Protein AF-A0A0E4FYC4-F1 (afdb_monomer_lite)

InterPro domains:
  IPR011766 Thiamine pyrophosphate enzyme, TPP-binding [PF02775] (1-83)
  IPR029061 Thiamin diphosphate-binding fold [SSF52518] (1-94)

Structure (mmCIF, N/CA/C/O backbone):
data_AF-A0A0E4FYC4-F1
#
_entry.id   AF-A0A0E4FYC4-F1
#
loop_
_atom_site.group_PDB
_atom_site.id
_atom_site.type_symbol
_atom_site.label_atom_id
_atom_site.label_alt_id
_atom_site.label_comp_id
_atom_site.label_asym_id
_atom_site.label_entity_id
_atom_site.label_seq_id
_atom_site.pdbx_PDB_ins_code
_atom_site.Cartn_x
_atom_site.Cartn_y
_atom_site.Cartn_z
_atom_site.occupancy
_atom_site.B_iso_or_equiv
_atom_site.auth_seq_id
_atom_site.auth_comp_id
_atom_site.auth_asym_id
_atom_site.auth_atom_id
_atom_site.pdbx_PDB_model_num
ATOM 1 N N . MET A 1 1 ? -2.243 -1.419 -0.419 1.00 93.75 1 MET A N 1
ATOM 2 C CA . MET A 1 1 ? -1.0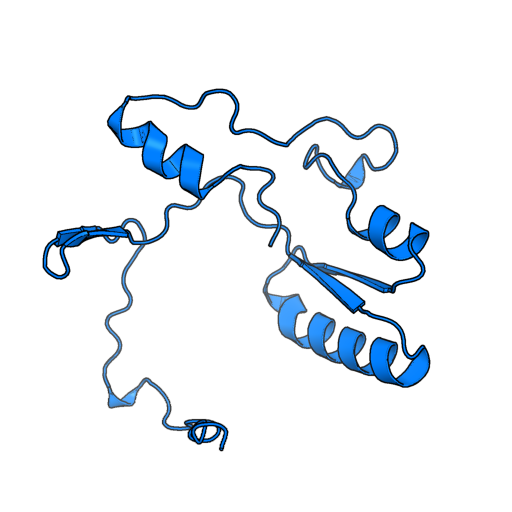43 -2.048 -1.001 1.00 93.75 1 MET A CA 1
ATOM 3 C C . MET A 1 1 ? -0.096 -0.933 -1.396 1.00 93.75 1 MET A C 1
ATOM 5 O O . MET A 1 1 ? -0.405 -0.215 -2.336 1.00 93.75 1 MET A O 1
ATOM 9 N N . ASN A 1 2 ? 0.967 -0.718 -0.628 1.00 94.44 2 ASN A N 1
ATOM 10 C CA . ASN A 1 2 ? 1.920 0.367 -0.829 1.00 94.44 2 ASN A CA 1
ATOM 11 C C . ASN A 1 2 ? 3.305 -0.221 -1.129 1.00 94.44 2 ASN A C 1
ATOM 13 O O . ASN A 1 2 ? 3.936 -0.805 -0.253 1.00 94.44 2 ASN A O 1
ATOM 17 N N . ASN A 1 3 ? 3.755 -0.063 -2.372 1.00 93.38 3 ASN A N 1
ATOM 18 C CA . ASN A 1 3 ? 5.100 -0.416 -2.834 1.00 93.38 3 ASN A CA 1
ATOM 19 C C . ASN A 1 3 ? 5.948 0.830 -3.168 1.00 93.38 3 ASN A C 1
ATOM 21 O O . ASN A 1 3 ? 7.059 0.691 -3.668 1.00 93.38 3 ASN A O 1
ATOM 25 N N . SER A 1 4 ? 5.430 2.044 -2.935 1.00 93.19 4 SER A N 1
ATOM 26 C CA . SER A 1 4 ? 6.043 3.324 -3.332 1.00 93.19 4 SER A CA 1
ATOM 27 C C . SER A 1 4 ? 6.397 3.447 -4.822 1.00 93.19 4 SER A C 1
ATOM 29 O O . SER A 1 4 ? 7.337 4.164 -5.170 1.00 93.19 4 SER A O 1
ATOM 31 N N . TYR A 1 5 ? 5.656 2.775 -5.707 1.00 92.19 5 TYR A N 1
ATOM 32 C CA . TYR A 1 5 ? 5.906 2.768 -7.149 1.00 92.19 5 TYR A CA 1
ATOM 33 C C . TYR A 1 5 ? 4.616 2.844 -7.969 1.00 92.19 5 TYR A C 1
ATOM 35 O O . TYR A 1 5 ? 3.574 2.300 -7.606 1.00 92.19 5 TYR A O 1
ATOM 43 N N . LEU A 1 6 ? 4.722 3.405 -9.173 1.00 90.94 6 LEU A N 1
ATOM 44 C CA . LEU A 1 6 ? 3.767 3.183 -10.259 1.00 90.94 6 LEU A CA 1
ATOM 45 C C . LEU A 1 6 ? 4.011 1.792 -10.873 1.00 90.94 6 LEU A C 1
ATOM 47 O O . LEU A 1 6 ? 4.504 1.668 -11.993 1.00 90.94 6 LEU A O 1
ATOM 51 N N . GLY A 1 7 ? 3.700 0.734 -10.115 1.00 86.19 7 GLY A N 1
ATOM 52 C CA . GLY A 1 7 ? 4.141 -0.643 -10.391 1.00 86.19 7 GLY A CA 1
ATOM 53 C C . GLY A 1 7 ? 3.813 -1.171 -11.794 1.00 86.19 7 GLY A C 1
ATOM 54 O O . GLY A 1 7 ? 4.692 -1.727 -12.450 1.00 86.19 7 GLY A O 1
ATOM 55 N N . LEU A 1 8 ? 2.590 -0.941 -12.287 1.00 88.75 8 LEU A N 1
ATOM 56 C CA . LEU A 1 8 ? 2.180 -1.368 -13.635 1.00 88.75 8 LEU A CA 1
ATOM 57 C C . LEU A 1 8 ? 2.936 -0.621 -14.741 1.00 88.75 8 LEU A C 1
ATOM 59 O O . LEU A 1 8 ? 3.329 -1.222 -15.737 1.00 88.75 8 LEU A O 1
ATOM 63 N N . ILE A 1 9 ? 3.177 0.679 -14.558 1.00 88.06 9 ILE A N 1
ATOM 64 C CA . ILE A 1 9 ? 3.907 1.496 -15.536 1.00 88.06 9 ILE A CA 1
ATOM 65 C C . ILE A 1 9 ? 5.383 1.095 -15.544 1.00 88.06 9 ILE A C 1
ATOM 67 O O . ILE A 1 9 ? 5.948 0.896 -16.614 1.00 88.06 9 ILE A O 1
ATOM 71 N N . ARG A 1 10 ? 5.982 0.879 -14.366 1.00 89.88 10 ARG A N 1
ATOM 72 C CA . ARG A 1 10 ? 7.336 0.324 -14.229 1.00 89.88 10 ARG A CA 1
ATOM 73 C C . ARG A 1 10 ? 7.465 -1.009 -14.969 1.00 89.88 10 ARG A C 1
ATOM 75 O O . ARG A 1 10 ? 8.418 -1.214 -15.711 1.00 89.88 10 ARG A O 1
ATOM 82 N N . GLN A 1 11 ? 6.492 -1.907 -14.811 1.00 84.38 11 GLN A N 1
ATOM 83 C CA . GLN A 1 11 ? 6.505 -3.195 -15.502 1.00 84.38 11 GLN A CA 1
ATOM 84 C C . GLN A 1 11 ? 6.391 -3.035 -17.027 1.00 84.38 11 GLN A C 1
ATOM 86 O O . GLN A 1 11 ? 7.121 -3.704 -17.753 1.00 84.38 11 GLN A O 1
ATOM 91 N N . ALA A 1 12 ? 5.556 -2.114 -17.516 1.00 84.94 12 ALA A N 1
ATOM 92 C CA . ALA A 1 12 ? 5.454 -1.806 -18.944 1.00 84.94 12 ALA A CA 1
ATOM 93 C C . ALA A 1 12 ? 6.737 -1.167 -19.518 1.00 84.94 12 ALA A C 1
ATOM 95 O O . ALA A 1 12 ? 7.108 -1.448 -20.658 1.00 84.94 12 ALA A O 1
ATOM 96 N N . GLN A 1 13 ? 7.456 -0.354 -18.732 1.00 86.25 13 GLN A N 1
ATOM 97 C CA . GLN A 1 13 ? 8.727 0.263 -19.134 1.00 86.25 13 GLN A CA 1
ATOM 98 C C . GLN A 1 13 ? 9.875 -0.747 -19.314 1.00 86.25 13 GLN A C 1
ATOM 100 O O . GLN A 1 13 ? 10.846 -0.436 -20.005 1.00 86.25 13 GLN A O 1
ATOM 105 N N . ARG A 1 14 ? 9.750 -1.981 -18.800 1.00 83.88 14 ARG A N 1
ATOM 106 C CA . ARG A 1 14 ? 10.752 -3.048 -19.001 1.00 83.88 14 ARG A CA 1
ATOM 107 C C . ARG A 1 14 ? 10.992 -3.365 -20.477 1.00 83.88 14 ARG A C 1
ATOM 109 O O . ARG A 1 14 ? 12.118 -3.674 -20.846 1.00 83.88 14 ARG A O 1
ATOM 116 N N . GLY A 1 15 ? 9.965 -3.253 -21.323 1.00 82.38 15 GLY A N 1
ATOM 117 C CA . GLY A 1 15 ? 10.104 -3.441 -22.773 1.00 82.38 15 GLY A CA 1
ATOM 118 C C . GLY A 1 15 ? 10.976 -2.380 -23.459 1.00 82.38 15 GLY A C 1
ATOM 119 O O . GLY A 1 15 ? 11.414 -2.591 -24.585 1.00 82.38 15 GLY A O 1
ATOM 120 N N . PHE A 1 16 ? 11.242 -1.264 -22.778 1.00 85.81 16 PHE A N 1
ATOM 121 C CA . PHE A 1 16 ? 12.064 -0.152 -23.255 1.00 85.81 16 PHE A CA 1
ATOM 122 C C . PHE A 1 16 ? 13.402 -0.036 -22.510 1.00 85.81 16 PHE A C 1
ATOM 124 O O . PHE A 1 16 ? 14.130 0.919 -22.756 1.00 85.81 16 PHE A O 1
ATOM 131 N N . ASP A 1 17 ? 13.719 -0.979 -21.613 1.00 84.19 17 ASP A N 1
ATOM 132 C CA . ASP A 1 17 ? 14.895 -0.938 -20.729 1.00 84.19 17 ASP A CA 1
ATOM 133 C C . ASP A 1 17 ? 14.959 0.351 -19.879 1.00 84.19 17 ASP A C 1
ATOM 135 O O . ASP A 1 17 ? 15.984 1.024 -19.769 1.00 84.19 17 ASP A O 1
ATOM 139 N N . MET A 1 18 ? 13.806 0.742 -19.314 1.00 82.06 18 MET A N 1
ATOM 140 C CA . MET A 1 18 ? 13.635 1.992 -18.568 1.00 82.06 18 MET A CA 1
ATOM 141 C C . MET A 1 18 ? 13.033 1.778 -17.173 1.00 82.06 18 MET A C 1
ATOM 143 O O . MET A 1 18 ? 12.150 0.945 -16.976 1.00 82.06 18 MET A O 1
ATOM 147 N N . ASP A 1 19 ? 13.465 2.616 -16.228 1.00 85.19 19 ASP A N 1
ATOM 148 C CA . ASP A 1 19 ? 12.819 2.873 -14.934 1.00 85.19 19 ASP A CA 1
ATOM 149 C C . ASP A 1 19 ? 12.898 4.389 -14.683 1.00 85.19 19 ASP A C 1
ATOM 151 O O . ASP A 1 19 ? 13.901 4.910 -14.189 1.00 85.19 19 ASP A O 1
ATOM 155 N N . TYR A 1 20 ? 11.903 5.137 -15.174 1.00 85.81 20 TYR A N 1
ATOM 156 C CA . TYR A 1 20 ? 11.973 6.602 -15.223 1.00 85.81 20 TYR A CA 1
ATOM 157 C C . TYR A 1 20 ? 10.641 7.256 -14.853 1.00 85.81 20 TYR A C 1
ATOM 159 O O . TYR A 1 20 ? 9.613 6.977 -15.470 1.00 85.81 20 TYR A O 1
ATOM 167 N N . HIS A 1 21 ? 10.679 8.156 -13.859 1.00 89.38 21 HIS A N 1
ATOM 168 C CA . HIS A 1 21 ? 9.517 8.866 -13.288 1.00 89.38 21 HIS A CA 1
ATOM 169 C C . HIS A 1 21 ? 8.392 7.961 -12.760 1.00 89.38 21 HIS A C 1
ATOM 171 O O . HIS A 1 21 ? 7.224 8.343 -12.762 1.00 89.38 21 HIS A O 1
ATOM 177 N N . VAL A 1 22 ? 8.736 6.763 -12.280 1.00 90.81 22 VAL A N 1
ATOM 178 C CA . VAL A 1 22 ? 7.770 5.800 -11.714 1.00 90.81 22 VAL A CA 1
ATOM 179 C C . VAL A 1 22 ? 7.910 5.592 -10.205 1.00 90.81 22 VAL A C 1
ATOM 181 O O . VAL A 1 22 ? 7.078 4.910 -9.607 1.00 90.81 22 VAL A O 1
ATOM 184 N N . GLN A 1 23 ? 8.921 6.190 -9.572 1.00 89.69 23 GLN A N 1
ATOM 185 C CA . GLN A 1 23 ? 9.124 6.131 -8.124 1.00 89.69 23 GLN A CA 1
ATOM 186 C C . GLN A 1 23 ? 8.263 7.174 -7.409 1.00 89.69 23 GLN A C 1
ATOM 188 O O . GLN A 1 23 ? 8.253 8.343 -7.787 1.00 89.69 23 GLN A O 1
ATOM 193 N N . LEU A 1 24 ? 7.579 6.758 -6.344 1.00 92.50 24 LEU A N 1
ATOM 194 C CA . LEU A 1 24 ? 6.799 7.642 -5.468 1.00 92.50 24 LEU A CA 1
ATOM 195 C C . LEU A 1 24 ? 7.473 7.866 -4.106 1.00 92.50 24 LEU A C 1
ATOM 197 O O . LEU A 1 24 ? 6.946 8.590 -3.262 1.00 92.50 24 LEU A O 1
ATOM 201 N N . SER A 1 25 ? 8.619 7.228 -3.863 1.00 92.62 25 SER A N 1
ATOM 202 C CA . SER A 1 25 ? 9.349 7.353 -2.605 1.00 92.62 25 SER A CA 1
ATOM 203 C C . SER A 1 25 ? 10.085 8.671 -2.453 1.00 92.62 25 SER A C 1
ATOM 205 O O . SER A 1 25 ? 10.718 9.164 -3.381 1.00 92.62 25 SER A O 1
ATOM 207 N N . PHE A 1 26 ? 10.082 9.166 -1.223 1.00 94.50 26 PHE A N 1
ATOM 208 C CA . PHE A 1 26 ? 10.928 10.247 -0.743 1.00 94.50 26 PHE A CA 1
ATOM 209 C C . PHE A 1 26 ? 11.141 10.071 0.764 1.00 94.50 26 PHE A C 1
ATOM 211 O O . PHE A 1 26 ? 10.391 9.349 1.430 1.00 94.50 26 PHE A O 1
ATOM 218 N N . GLU A 1 27 ? 12.161 10.723 1.317 1.00 94.81 27 GLU A N 1
ATOM 219 C CA . GLU A 1 27 ? 12.371 10.746 2.764 1.00 94.81 27 GLU A CA 1
ATOM 220 C C . GLU A 1 27 ? 11.345 11.662 3.428 1.00 94.81 27 GLU A C 1
ATOM 222 O O . GLU A 1 27 ? 11.348 12.882 3.250 1.00 94.81 27 GLU A O 1
ATOM 227 N N . ASN A 1 28 ? 10.435 11.064 4.191 1.00 95.56 28 ASN A N 1
ATOM 228 C CA . ASN A 1 28 ? 9.437 11.813 4.931 1.00 95.56 28 ASN A CA 1
ATOM 229 C C . ASN A 1 28 ? 10.011 12.252 6.278 1.00 95.56 28 ASN A C 1
ATOM 231 O O . ASN A 1 28 ? 10.134 11.449 7.201 1.00 95.56 28 ASN A O 1
ATOM 235 N N . ILE A 1 29 ? 10.317 13.545 6.397 1.00 96.12 29 ILE A N 1
ATOM 236 C CA . ILE A 1 29 ? 10.879 14.139 7.620 1.00 96.12 29 ILE A CA 1
ATOM 237 C C . ILE A 1 29 ? 9.972 13.991 8.851 1.00 96.12 29 ILE A C 1
ATOM 239 O O . ILE A 1 29 ? 10.457 14.096 9.973 1.00 96.12 29 ILE A O 1
ATOM 243 N N . ASN A 1 30 ? 8.670 13.757 8.651 1.00 94.88 30 ASN A N 1
ATOM 244 C CA . ASN A 1 30 ? 7.688 13.624 9.728 1.00 94.88 30 ASN A CA 1
ATOM 245 C C . ASN A 1 30 ? 7.374 12.164 10.082 1.00 94.88 30 ASN A C 1
ATOM 247 O O . ASN A 1 30 ? 6.703 11.931 11.080 1.00 94.88 30 ASN A O 1
ATOM 251 N N . ALA A 1 31 ? 7.825 11.207 9.268 1.00 94.44 31 ALA A N 1
ATOM 252 C CA . ALA A 1 31 ? 7.586 9.777 9.462 1.00 94.44 31 ALA A CA 1
ATOM 253 C C . ALA A 1 31 ? 8.839 8.968 9.063 1.00 94.44 31 ALA A C 1
ATOM 255 O O . ALA A 1 31 ? 8.813 8.216 8.080 1.00 94.44 31 ALA A O 1
ATOM 256 N N . PRO A 1 32 ? 9.977 9.155 9.763 1.00 90.56 32 PRO A N 1
ATOM 257 C CA . PRO A 1 32 ? 11.234 8.469 9.451 1.00 90.56 32 PRO A CA 1
ATOM 258 C C . PRO A 1 32 ? 11.126 6.937 9.531 1.00 90.56 32 PRO A C 1
ATOM 260 O O . PRO A 1 32 ? 11.819 6.223 8.805 1.00 90.56 32 PRO A O 1
ATOM 263 N N . GLU A 1 33 ? 10.221 6.417 10.359 1.00 88.12 33 GLU A N 1
ATOM 264 C CA . GLU A 1 33 ? 9.924 4.992 10.512 1.00 88.12 33 GLU A CA 1
ATOM 265 C C . GLU A 1 33 ? 9.381 4.329 9.236 1.00 88.12 33 GLU A C 1
ATOM 267 O O . GLU A 1 33 ? 9.414 3.106 9.122 1.00 88.12 33 GLU A O 1
ATOM 272 N N . LEU A 1 34 ? 8.927 5.114 8.252 1.00 88.69 34 LEU A N 1
ATOM 273 C CA . LEU A 1 34 ? 8.508 4.604 6.947 1.00 88.69 34 LEU A CA 1
ATOM 274 C C . LEU A 1 34 ? 9.662 4.102 6.084 1.00 88.69 34 LEU A C 1
ATOM 276 O O . LEU A 1 34 ? 9.397 3.529 5.033 1.00 88.69 34 LEU A O 1
ATOM 280 N N . GLY A 1 35 ? 10.924 4.365 6.436 1.00 88.81 35 GLY A N 1
ATOM 281 C CA . GLY A 1 35 ? 12.067 3.917 5.633 1.00 88.81 35 GLY A CA 1
ATOM 282 C C . GLY A 1 35 ? 12.044 4.468 4.200 1.00 88.81 35 GLY A C 1
ATOM 283 O O . GLY A 1 35 ? 12.319 3.746 3.242 1.00 88.81 35 GLY A O 1
ATOM 284 N N . GLY A 1 36 ? 11.627 5.728 4.035 1.00 91.12 36 GLY A N 1
ATOM 285 C CA . GLY A 1 36 ? 11.595 6.397 2.733 1.00 91.12 36 GLY A CA 1
ATOM 286 C C . GLY A 1 36 ? 10.506 5.892 1.781 1.00 91.12 36 GLY A C 1
ATOM 287 O O . GLY A 1 36 ? 10.661 6.003 0.567 1.00 91.12 36 GLY A O 1
ATOM 288 N N . TYR A 1 37 ? 9.409 5.309 2.279 1.00 92.12 37 TYR A N 1
ATOM 289 C CA . TYR A 1 37 ? 8.246 4.951 1.443 1.00 92.12 37 TYR A CA 1
ATOM 290 C C . TYR A 1 37 ? 7.435 6.171 0.957 1.00 92.12 37 TYR A C 1
ATOM 292 O O . TYR A 1 37 ? 6.511 6.023 0.154 1.00 92.12 37 TYR A O 1
ATOM 300 N N . GLY A 1 38 ? 7.810 7.385 1.374 1.00 94.62 38 GLY A N 1
ATOM 301 C CA . GLY A 1 38 ? 7.154 8.629 0.987 1.00 94.62 38 GLY A CA 1
ATOM 302 C C . GLY A 1 38 ? 5.974 8.961 1.894 1.00 94.62 38 GLY A C 1
ATOM 303 O O . GLY A 1 38 ? 6.145 9.288 3.068 1.00 94.62 38 GLY A O 1
ATOM 304 N N . VAL A 1 39 ? 4.766 8.927 1.340 1.00 95.94 39 VAL A N 1
ATOM 305 C CA . VAL A 1 39 ? 3.557 9.388 2.035 1.00 95.94 39 VAL A CA 1
ATOM 306 C C . VAL A 1 39 ? 3.196 8.467 3.201 1.00 95.94 39 VAL A C 1
ATOM 308 O O . VAL A 1 39 ? 3.114 7.250 3.047 1.00 95.94 39 VAL A O 1
ATOM 311 N N . ASP A 1 40 ? 2.908 9.069 4.356 1.00 97.06 40 ASP A N 1
ATOM 312 C CA . ASP A 1 40 ? 2.305 8.370 5.488 1.00 97.06 40 ASP A CA 1
ATOM 313 C C . ASP A 1 40 ? 0.779 8.293 5.324 1.00 97.06 40 ASP A C 1
ATOM 315 O O . ASP A 1 40 ? 0.048 9.204 5.720 1.00 97.06 40 ASP A O 1
ATOM 319 N N . HIS A 1 41 ? 0.276 7.201 4.742 1.00 97.19 41 HIS A N 1
ATOM 320 C CA . HIS A 1 41 ? -1.167 7.027 4.550 1.00 97.19 41 HIS A CA 1
ATOM 321 C C . HIS A 1 41 ? -1.946 6.875 5.863 1.00 97.19 41 HIS A C 1
ATOM 323 O O . HIS A 1 41 ? -3.142 7.167 5.875 1.00 97.19 41 HIS A O 1
ATOM 329 N N . VAL A 1 42 ? -1.301 6.454 6.959 1.00 97.31 42 VAL A N 1
ATOM 330 C CA . VAL A 1 42 ? -1.945 6.380 8.279 1.00 97.31 42 VAL A CA 1
ATOM 331 C C . VAL A 1 42 ? -2.230 7.792 8.769 1.00 97.31 42 VAL A C 1
ATOM 333 O O . VAL A 1 42 ? -3.390 8.127 9.003 1.00 97.31 42 VAL A O 1
ATOM 336 N N . ALA A 1 43 ? -1.203 8.645 8.816 1.00 97.12 43 ALA A N 1
ATOM 337 C CA . ALA A 1 43 ? -1.359 10.033 9.240 1.00 97.12 43 ALA A CA 1
ATOM 338 C C . ALA A 1 43 ? -2.344 10.807 8.345 1.00 97.12 43 ALA A C 1
ATOM 340 O O . ALA A 1 43 ? -3.180 11.562 8.843 1.00 97.12 43 ALA A O 1
ATOM 341 N N . VAL A 1 44 ? -2.300 10.587 7.024 1.00 97.75 44 VAL A N 1
ATOM 342 C CA . VAL A 1 44 ? -3.245 11.206 6.079 1.00 97.75 44 VAL A CA 1
ATOM 343 C C . VAL A 1 44 ? -4.682 10.757 6.351 1.00 97.75 44 VAL A C 1
ATOM 345 O O . VAL A 1 44 ? -5.577 11.597 6.438 1.00 97.75 44 VAL A O 1
ATOM 348 N N . ALA A 1 45 ? -4.927 9.453 6.505 1.00 97.75 45 ALA A N 1
ATOM 349 C CA . ALA A 1 45 ? -6.269 8.934 6.755 1.00 97.75 45 ALA A CA 1
ATOM 350 C C . ALA A 1 45 ? -6.839 9.431 8.093 1.00 97.75 45 ALA A C 1
ATOM 352 O O . ALA A 1 45 ? -8.007 9.816 8.160 1.00 97.75 45 ALA A O 1
ATOM 353 N N . GLU A 1 46 ? -6.022 9.472 9.146 1.00 97.44 46 GLU A N 1
ATOM 354 C CA . GLU A 1 46 ? -6.439 10.000 10.446 1.00 97.44 46 GLU A CA 1
ATOM 355 C C . GLU A 1 46 ? -6.715 11.508 10.398 1.00 97.44 46 GLU A C 1
ATOM 357 O O . GLU A 1 46 ? -7.719 11.962 10.949 1.00 97.44 46 GLU A O 1
ATOM 362 N N . GLY A 1 47 ? -5.902 12.278 9.666 1.00 97.56 47 GLY A N 1
ATOM 363 C CA . GLY A 1 47 ? -6.143 13.703 9.417 1.00 97.56 47 GLY A CA 1
ATOM 364 C C . GLY A 1 47 ? -7.452 13.983 8.666 1.00 97.56 47 GLY A C 1
ATOM 365 O O . GLY A 1 47 ? -8.056 15.037 8.852 1.00 97.56 47 GLY A O 1
ATOM 366 N N . LEU A 1 48 ? -7.932 13.021 7.870 1.00 97.81 48 LEU A N 1
ATOM 367 C CA . LEU A 1 48 ? -9.224 13.061 7.174 1.00 97.81 48 LEU A CA 1
ATOM 368 C C . LEU A 1 48 ? -10.395 12.519 8.020 1.00 97.81 48 LEU A C 1
ATOM 370 O O . LEU A 1 48 ? -11.509 12.386 7.514 1.00 97.81 48 LEU A O 1
ATOM 374 N N . GLY A 1 49 ? -10.171 12.194 9.297 1.00 96.81 49 GLY A N 1
ATOM 375 C CA . GLY A 1 49 ? -11.205 11.699 10.212 1.00 96.81 49 GLY A CA 1
ATOM 376 C C . GLY A 1 49 ? -11.523 10.205 10.080 1.00 96.81 49 GLY A C 1
ATOM 377 O O . GLY A 1 49 ? -12.518 9.739 10.637 1.00 96.81 49 GLY A O 1
ATOM 378 N N . CYS A 1 50 ? -10.696 9.444 9.360 1.00 98.19 50 CYS A N 1
ATOM 379 C CA . CYS A 1 50 ? -10.805 7.988 9.272 1.00 98.19 50 CYS A CA 1
ATOM 380 C C . CYS A 1 50 ? -9.983 7.303 10.376 1.00 98.19 50 CYS A C 1
ATOM 382 O O . CYS A 1 50 ? -9.326 7.940 11.201 1.00 98.19 50 CYS A O 1
ATOM 384 N N . LYS A 1 51 ? -10.013 5.970 10.392 1.00 98.31 51 LYS A N 1
ATOM 385 C CA . LYS A 1 51 ? -9.020 5.160 11.107 1.00 98.31 51 LYS A CA 1
ATOM 386 C C . LYS A 1 51 ? -8.093 4.484 10.114 1.00 9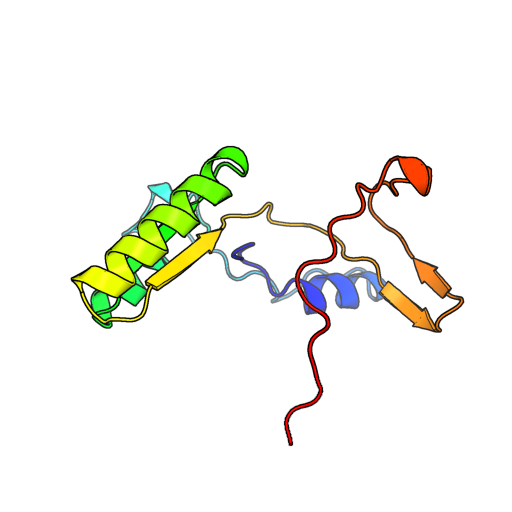8.31 51 LYS A C 1
ATOM 388 O O . LYS A 1 51 ? -8.482 4.238 8.975 1.00 98.31 51 LYS A O 1
ATOM 393 N N . ALA A 1 52 ? -6.886 4.156 10.552 1.00 98.12 52 ALA A N 1
ATOM 394 C CA . ALA A 1 52 ? -5.937 3.446 9.717 1.00 98.12 52 ALA A CA 1
ATOM 395 C C . ALA A 1 52 ? -5.118 2.426 10.510 1.00 98.12 52 ALA A C 1
ATOM 397 O O . ALA A 1 52 ? -4.918 2.567 11.714 1.00 98.12 52 ALA A O 1
ATOM 398 N N . ILE A 1 53 ? -4.681 1.377 9.820 1.00 98.06 53 ILE A N 1
ATOM 399 C CA . ILE A 1 53 ? -3.826 0.311 10.337 1.00 98.06 53 ILE A CA 1
ATOM 400 C C . ILE A 1 53 ? -2.728 0.084 9.304 1.00 98.06 53 ILE A C 1
ATOM 402 O O . ILE A 1 53 ? -3.031 -0.097 8.124 1.00 98.06 53 ILE A O 1
ATOM 406 N N . ARG A 1 54 ? -1.469 0.064 9.743 1.00 97.50 54 ARG A N 1
ATOM 407 C CA . ARG A 1 54 ? -0.326 -0.326 8.913 1.00 97.50 54 ARG A CA 1
ATOM 408 C C . ARG A 1 54 ? 0.073 -1.764 9.216 1.00 97.50 54 ARG A C 1
ATOM 410 O O . ARG A 1 54 ? 0.156 -2.146 10.378 1.00 97.50 54 ARG A O 1
ATOM 417 N N . VAL A 1 55 ? 0.339 -2.534 8.168 1.00 97.44 55 VAL A N 1
ATOM 418 C CA . VAL A 1 55 ? 0.777 -3.929 8.224 1.00 97.44 55 VAL A CA 1
ATOM 419 C C . VAL A 1 55 ? 2.105 -4.054 7.489 1.00 97.44 55 VAL A C 1
ATOM 421 O O . VAL A 1 55 ? 2.198 -3.709 6.310 1.00 97.44 55 VAL A O 1
ATOM 424 N N . THR A 1 56 ? 3.128 -4.538 8.190 1.00 95.44 56 THR A N 1
ATOM 425 C CA . THR A 1 56 ? 4.480 -4.762 7.647 1.00 95.44 56 THR A CA 1
ATOM 426 C C . THR A 1 56 ? 4.867 -6.238 7.608 1.00 95.44 56 THR A C 1
ATOM 428 O O . THR A 1 56 ? 5.711 -6.609 6.800 1.00 95.44 56 THR A O 1
ATOM 431 N N . ASP A 1 57 ? 4.260 -7.081 8.451 1.00 95.06 57 ASP A N 1
ATOM 432 C CA . ASP A 1 57 ? 4.412 -8.539 8.404 1.00 95.06 57 ASP A CA 1
ATOM 433 C C . ASP A 1 57 ? 3.106 -9.172 7.879 1.00 95.06 57 ASP A C 1
ATOM 435 O O . ASP A 1 57 ? 2.033 -8.931 8.445 1.00 95.06 57 ASP A O 1
ATOM 439 N N . PRO A 1 58 ? 3.154 -10.002 6.819 1.00 91.69 58 PRO A N 1
ATOM 440 C CA . PRO A 1 58 ? 1.989 -10.731 6.321 1.00 91.69 58 PRO A CA 1
ATOM 441 C C . PRO A 1 58 ? 1.248 -11.553 7.387 1.00 91.69 58 PRO A C 1
ATOM 443 O O . PRO A 1 58 ? 0.035 -11.745 7.270 1.00 91.69 58 PRO A O 1
ATOM 446 N N . LYS A 1 59 ? 1.928 -12.021 8.440 1.00 96.31 59 LYS A N 1
ATOM 447 C CA . LYS A 1 59 ? 1.311 -12.778 9.544 1.00 96.31 59 LYS A CA 1
ATOM 448 C C . LYS A 1 59 ? 0.266 -11.963 10.304 1.00 96.31 59 LYS A C 1
ATOM 450 O O . LYS A 1 59 ? -0.699 -12.536 10.811 1.00 96.31 59 LYS A O 1
ATOM 455 N N . ASP A 1 60 ? 0.395 -10.641 10.303 1.00 96.50 60 ASP A N 1
ATOM 456 C CA . ASP A 1 60 ? -0.513 -9.743 11.015 1.00 96.50 60 ASP A CA 1
ATOM 457 C C . ASP A 1 60 ? -1.783 -9.420 10.213 1.00 96.50 60 ASP A C 1
ATOM 459 O O . ASP A 1 60 ? -2.705 -8.794 10.738 1.00 96.50 60 ASP A O 1
ATOM 463 N N . SER A 1 61 ? -1.894 -9.884 8.960 1.00 95.06 61 SER A N 1
ATOM 464 C CA . SER A 1 61 ? -3.015 -9.563 8.060 1.00 95.06 61 SER A CA 1
ATOM 465 C C . SER A 1 61 ? -4.383 -9.878 8.672 1.00 95.06 61 SER A C 1
ATOM 467 O O . SER A 1 61 ? -5.291 -9.047 8.659 1.00 95.06 61 SER A O 1
ATOM 469 N N . GLN A 1 62 ? -4.546 -11.082 9.232 1.00 96.81 62 GLN A N 1
ATOM 470 C CA . GLN A 1 62 ? -5.826 -11.511 9.809 1.00 96.81 62 GLN A CA 1
ATOM 471 C C . GLN A 1 62 ? -6.199 -10.680 11.039 1.00 96.81 62 GLN A C 1
ATOM 473 O O . GLN A 1 62 ? -7.354 -10.268 11.179 1.00 96.81 62 GLN A O 1
ATOM 478 N N . ALA A 1 63 ? -5.216 -10.389 11.896 1.00 97.88 63 ALA A N 1
ATOM 479 C CA . ALA A 1 63 ? -5.403 -9.544 13.068 1.00 97.88 63 ALA A CA 1
ATOM 480 C C . ALA A 1 63 ? -5.766 -8.108 12.660 1.00 97.88 63 ALA A C 1
ATOM 482 O O . ALA A 1 63 ? -6.726 -7.547 13.183 1.00 97.88 63 ALA A O 1
ATOM 483 N N . ALA A 1 64 ? -5.085 -7.544 11.659 1.00 98.06 64 ALA A N 1
ATOM 484 C CA . ALA A 1 64 ? -5.376 -6.214 11.132 1.00 98.06 64 ALA A CA 1
ATOM 485 C C . ALA A 1 64 ? -6.814 -6.102 10.605 1.00 98.06 64 ALA A C 1
ATOM 487 O O . ALA A 1 64 ? -7.513 -5.137 10.917 1.00 98.06 64 ALA A O 1
ATOM 488 N N . PHE A 1 65 ? -7.307 -7.107 9.871 1.00 98.25 65 PHE A N 1
ATOM 489 C CA . PHE A 1 65 ? -8.695 -7.114 9.401 1.00 98.25 65 PHE A CA 1
ATOM 490 C C . PHE A 1 65 ? -9.720 -7.276 10.529 1.00 98.25 65 PHE A C 1
ATOM 492 O O . PHE A 1 65 ? -10.811 -6.707 10.442 1.00 98.25 65 PHE A O 1
ATOM 499 N N . ALA A 1 66 ? -9.407 -8.041 11.579 1.00 98.38 66 ALA A N 1
ATOM 500 C CA . ALA A 1 66 ? -10.263 -8.135 12.761 1.00 98.38 66 ALA A CA 1
ATOM 501 C C . ALA A 1 66 ? -10.374 -6.772 13.464 1.00 98.38 66 ALA A C 1
ATOM 503 O O . ALA A 1 66 ? -11.481 -6.252 13.609 1.00 98.38 66 ALA A O 1
ATOM 504 N N . THR A 1 67 ? -9.236 -6.140 13.757 1.00 98.25 67 THR A N 1
ATOM 505 C CA . THR A 1 67 ? -9.171 -4.795 14.342 1.00 98.25 67 THR A CA 1
ATOM 506 C C . THR A 1 67 ? -9.892 -3.763 13.473 1.00 98.25 67 THR A C 1
ATOM 508 O O . THR A 1 67 ? -10.644 -2.935 13.985 1.00 98.25 67 THR A O 1
ATOM 511 N N . ALA A 1 68 ? -9.743 -3.824 12.145 1.00 98.12 68 ALA A N 1
ATOM 512 C CA . ALA A 1 68 ? -10.444 -2.917 11.238 1.00 98.12 68 ALA A CA 1
ATOM 513 C C . ALA A 1 68 ? -11.971 -3.035 11.365 1.00 98.12 68 ALA A C 1
ATOM 515 O O . ALA A 1 68 ? -12.669 -2.021 11.408 1.00 98.12 68 ALA A O 1
ATOM 516 N N . ARG A 1 69 ? -12.505 -4.260 11.480 1.00 98.38 69 ARG A N 1
ATOM 517 C CA . ARG A 1 69 ? -13.945 -4.494 11.690 1.00 98.38 69 ARG A CA 1
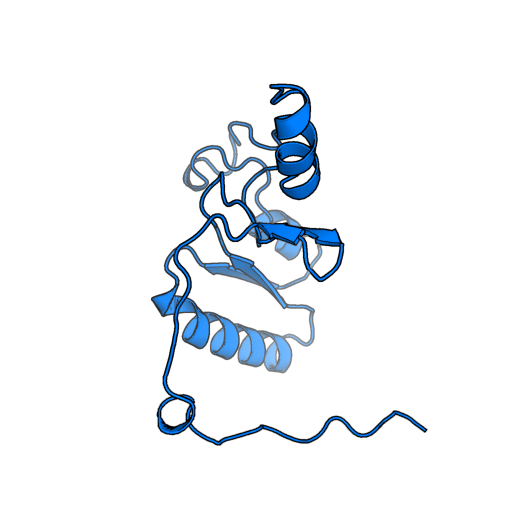ATOM 518 C C . ARG A 1 69 ? -14.440 -3.929 13.018 1.00 98.38 69 ARG A C 1
ATOM 520 O O . ARG A 1 69 ? -15.503 -3.309 13.051 1.00 98.38 69 ARG A O 1
ATOM 527 N N . GLU A 1 70 ? -13.667 -4.084 14.085 1.00 98.50 70 GLU A N 1
ATOM 528 C CA . GLU A 1 70 ? -13.991 -3.514 15.397 1.00 98.50 70 GLU A CA 1
ATOM 529 C C . GLU A 1 70 ? -14.006 -1.980 15.365 1.00 98.50 70 GLU A C 1
ATOM 531 O O . GLU A 1 70 ? -14.950 -1.353 15.854 1.00 98.50 70 GLU A O 1
ATOM 536 N N . LEU A 1 71 ? -13.004 -1.366 14.727 1.00 98.25 71 LEU A N 1
ATOM 537 C CA . LEU A 1 71 ? -12.919 0.086 14.564 1.00 98.25 71 LEU A CA 1
ATOM 538 C C . LEU A 1 71 ? -14.088 0.636 13.738 1.00 98.25 71 LEU A C 1
ATOM 540 O O . LEU A 1 71 ? -14.683 1.638 14.141 1.00 98.25 71 LEU A O 1
ATOM 544 N N . MET A 1 72 ? -14.465 -0.038 12.644 1.00 97.62 72 MET A N 1
ATOM 545 C CA . MET A 1 72 ? -15.649 0.320 11.851 1.00 97.62 72 MET A CA 1
ATOM 546 C C . MET A 1 72 ? -16.924 0.279 12.699 1.00 97.62 72 MET A C 1
ATOM 548 O O . MET A 1 72 ? -17.711 1.226 12.679 1.00 97.62 72 MET A O 1
ATOM 552 N N . ALA A 1 73 ? -17.132 -0.791 13.474 1.00 98.25 73 ALA A N 1
ATOM 553 C CA . ALA A 1 73 ? -18.327 -0.949 14.303 1.00 98.25 73 ALA A CA 1
ATOM 554 C C . ALA A 1 73 ? -18.413 0.108 15.418 1.00 98.25 73 ALA A C 1
ATOM 556 O O . ALA A 1 73 ? -19.492 0.652 15.674 1.00 98.25 73 ALA A O 1
ATOM 557 N N . LYS A 1 74 ? -17.275 0.412 16.053 1.00 98.25 74 LYS A N 1
ATOM 558 C CA . LYS A 1 74 ? -17.167 1.350 17.175 1.00 98.25 74 LYS A CA 1
ATOM 559 C C . LYS A 1 74 ? -17.271 2.810 16.745 1.00 98.25 74 LYS A C 1
ATOM 561 O O . LYS A 1 74 ? -18.002 3.575 17.365 1.00 98.25 74 LYS A O 1
ATOM 566 N N . HIS A 1 75 ? -16.512 3.203 15.726 1.00 97.81 75 HIS A N 1
ATOM 567 C CA . HIS A 1 75 ? -16.351 4.608 15.350 1.00 97.81 75 HIS A CA 1
ATOM 568 C C . HIS A 1 75 ? -17.238 5.029 14.180 1.00 97.81 75 HIS A C 1
ATOM 570 O O . HIS A 1 75 ? -17.431 6.225 13.992 1.00 97.81 75 HIS A O 1
ATOM 576 N N . ARG A 1 76 ? -17.801 4.073 13.424 1.00 97.88 76 ARG A N 1
ATOM 577 C CA . ARG A 1 76 ? -18.677 4.334 12.268 1.00 97.88 76 ARG A CA 1
ATOM 578 C C . ARG A 1 76 ? -18.033 5.239 11.208 1.00 97.88 76 ARG A C 1
ATOM 580 O O . ARG A 1 76 ? -18.722 6.001 10.540 1.00 97.88 76 ARG A O 1
ATOM 587 N N . VAL A 1 77 ? -16.717 5.113 11.037 1.00 97.94 77 VAL A N 1
ATOM 588 C CA . VAL A 1 77 ? -15.918 5.797 10.008 1.00 97.94 77 VAL A CA 1
ATOM 589 C C . VAL A 1 77 ? -15.187 4.772 9.134 1.00 97.94 77 VAL A C 1
ATOM 591 O O . VAL A 1 77 ? -15.010 3.629 9.572 1.00 97.94 77 VAL A O 1
ATOM 594 N N . PRO A 1 78 ? -14.741 5.147 7.920 1.00 98.25 78 PRO A N 1
ATOM 595 C CA . PRO A 1 78 ? -13.899 4.286 7.096 1.00 98.25 78 PRO A CA 1
ATOM 596 C C . PRO A 1 78 ? -12.600 3.893 7.813 1.00 98.25 78 PRO A C 1
ATOM 598 O O . PRO A 1 78 ? -12.031 4.681 8.576 1.00 98.25 78 PRO A O 1
ATOM 601 N N . VAL A 1 79 ? -12.122 2.674 7.547 1.00 98.50 79 VAL A N 1
ATOM 602 C CA . VAL A 1 79 ? -10.847 2.166 8.066 1.00 98.50 79 VAL A CA 1
ATOM 603 C C . VAL A 1 79 ? -9.937 1.785 6.903 1.00 98.50 79 VAL A C 1
ATOM 605 O O . VAL A 1 79 ? -10.278 0.912 6.108 1.00 98.50 79 VAL A O 1
ATOM 608 N N . VAL A 1 80 ? -8.776 2.428 6.811 1.00 98.31 80 VAL A N 1
ATOM 609 C CA . VAL A 1 80 ? -7.735 2.118 5.825 1.00 98.31 80 VAL A CA 1
ATOM 610 C C . VAL A 1 80 ? -6.814 1.039 6.389 1.00 98.31 80 VAL A C 1
ATOM 612 O O . VAL A 1 80 ? -6.289 1.186 7.488 1.00 98.31 80 VAL A O 1
ATOM 615 N N . VAL A 1 81 ? -6.580 -0.038 5.639 1.00 98.25 81 VAL A N 1
ATOM 616 C CA . VAL A 1 81 ? -5.551 -1.034 5.976 1.00 98.25 81 VAL A CA 1
ATOM 617 C C . VAL A 1 81 ? -4.436 -0.937 4.940 1.00 98.25 81 VAL A C 1
ATOM 619 O O . VAL A 1 81 ? -4.588 -1.345 3.786 1.00 98.25 81 VAL A O 1
ATOM 622 N N . GLU A 1 82 ? -3.323 -0.333 5.340 1.00 97.88 82 GLU A N 1
ATOM 623 C CA . GLU A 1 82 ? -2.139 -0.155 4.512 1.00 97.88 82 GLU A CA 1
ATOM 624 C C . GLU A 1 82 ? -1.186 -1.337 4.701 1.00 97.88 82 GLU A C 1
ATOM 626 O O . GLU A 1 82 ? -0.627 -1.529 5.773 1.00 97.88 82 GLU A O 1
ATOM 631 N N . PHE A 1 83 ? -0.955 -2.094 3.634 1.00 97.19 83 PHE A N 1
ATOM 632 C CA . PHE A 1 83 ? 0.098 -3.106 3.579 1.00 97.19 83 PHE A CA 1
ATOM 633 C C . PHE A 1 83 ? 1.347 -2.514 2.944 1.00 97.19 83 PHE A C 1
ATOM 635 O O . PHE A 1 83 ? 1.268 -2.040 1.805 1.00 97.19 83 PHE A O 1
ATOM 642 N N . ILE A 1 84 ? 2.468 -2.570 3.658 1.00 95.38 84 ILE A N 1
ATOM 643 C CA . ILE A 1 84 ? 3.791 -2.266 3.117 1.00 95.38 84 ILE A CA 1
ATOM 644 C C . ILE A 1 84 ? 4.283 -3.504 2.376 1.00 95.38 84 ILE A C 1
ATOM 646 O O . ILE A 1 84 ? 4.356 -4.591 2.945 1.00 95.38 84 ILE A O 1
ATOM 650 N N . LEU A 1 85 ? 4.563 -3.334 1.090 1.00 93.94 85 LEU A N 1
ATOM 651 C CA . LEU A 1 85 ? 5.040 -4.388 0.205 1.00 93.94 85 LEU A CA 1
ATOM 652 C C . LEU A 1 85 ? 6.511 -4.180 -0.106 1.00 93.94 85 LEU A C 1
ATOM 654 O O . LEU A 1 85 ? 7.038 -3.088 0.082 1.00 93.94 85 LEU A O 1
ATOM 658 N N . GLU A 1 86 ? 7.154 -5.194 -0.672 1.00 90.62 86 GLU A N 1
ATOM 659 C CA . GLU A 1 86 ? 8.408 -4.970 -1.379 1.00 90.62 86 GLU A CA 1
ATOM 660 C C . GLU A 1 86 ? 8.238 -3.934 -2.505 1.00 90.62 86 GLU A C 1
ATOM 662 O O . GLU A 1 86 ? 7.159 -3.745 -3.074 1.00 90.62 86 GLU A O 1
ATOM 667 N N . ARG A 1 87 ? 9.325 -3.232 -2.830 1.00 87.06 87 ARG A N 1
ATOM 668 C CA . ARG A 1 87 ? 9.297 -2.144 -3.821 1.00 87.06 87 ARG A CA 1
ATOM 669 C C . ARG A 1 87 ? 9.013 -2.639 -5.237 1.00 87.06 87 ARG A C 1
ATOM 671 O O . ARG A 1 87 ? 8.452 -1.909 -6.050 1.00 87.06 87 ARG A O 1
ATOM 678 N N . VAL A 1 88 ? 9.450 -3.855 -5.541 1.00 86.75 88 VAL A N 1
ATOM 679 C CA . VAL A 1 88 ? 9.509 -4.406 -6.889 1.00 86.75 88 VAL A CA 1
ATOM 680 C C . VAL A 1 88 ? 8.960 -5.824 -6.860 1.00 86.75 88 VAL A C 1
ATOM 682 O O . VAL A 1 88 ? 9.621 -6.720 -6.363 1.00 86.75 88 VAL A O 1
ATOM 685 N N . THR A 1 89 ? 7.796 -6.001 -7.476 1.00 85.06 89 THR A N 1
ATOM 686 C CA . THR A 1 89 ? 7.196 -7.305 -7.791 1.00 85.06 89 THR A CA 1
ATOM 687 C C . THR A 1 89 ? 6.703 -7.238 -9.233 1.00 85.06 89 THR A C 1
ATOM 689 O O . THR A 1 89 ? 6.228 -6.180 -9.671 1.00 85.06 89 THR A O 1
ATOM 692 N N . ASN A 1 90 ? 6.834 -8.322 -9.997 1.00 85.75 90 ASN A N 1
ATOM 693 C CA . ASN A 1 90 ? 6.297 -8.401 -11.356 1.00 85.75 90 ASN A CA 1
ATOM 694 C C . ASN A 1 90 ? 5.064 -9.300 -11.352 1.00 85.75 90 ASN A C 1
ATOM 696 O O . ASN A 1 90 ? 5.151 -10.471 -11.005 1.00 85.75 90 ASN A O 1
ATOM 700 N N . ILE A 1 91 ? 3.917 -8.756 -11.745 1.00 89.44 91 ILE A N 1
ATOM 701 C CA . ILE A 1 91 ? 2.678 -9.535 -11.813 1.00 89.44 91 ILE A CA 1
ATOM 702 C C . ILE A 1 91 ? 2.633 -10.279 -13.148 1.00 89.44 91 ILE A C 1
ATOM 704 O O . ILE A 1 91 ? 3.075 -9.737 -14.163 1.00 89.44 91 ILE A O 1
ATOM 708 N N . ALA A 1 92 ? 2.098 -11.500 -13.161 1.00 91.12 92 ALA A N 1
ATOM 709 C CA . ALA A 1 92 ? 1.885 -12.262 -14.387 1.00 91.12 92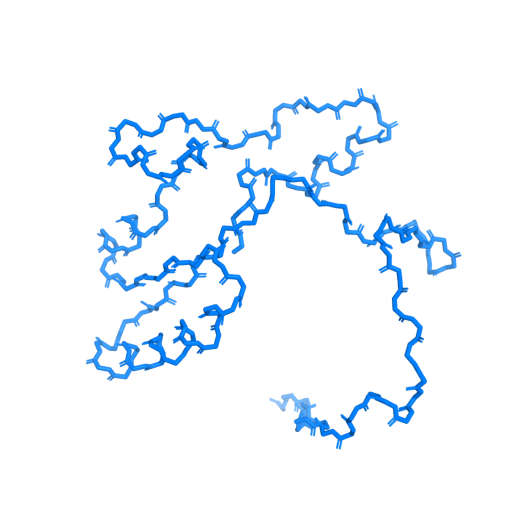 ALA A CA 1
ATOM 710 C C . ALA A 1 92 ? 1.122 -11.428 -15.429 1.00 91.12 92 ALA A C 1
ATOM 712 O O . ALA A 1 92 ? 0.079 -10.838 -15.129 1.00 91.12 92 ALA A O 1
ATOM 713 N N . MET A 1 93 ? 1.666 -11.325 -16.643 1.00 89.25 93 MET A N 1
ATOM 714 C CA . MET A 1 93 ? 1.036 -10.566 -17.726 1.00 89.25 93 MET A CA 1
ATOM 715 C C . MET A 1 93 ? 1.455 -11.099 -19.093 1.00 89.25 93 MET A C 1
ATOM 717 O O . MET A 1 93 ? 2.536 -11.662 -19.248 1.00 89.25 93 MET A O 1
ATOM 721 N N . GLY A 1 94 ? 0.625 -10.852 -20.100 1.00 88.12 94 GLY A N 1
ATOM 722 C CA . GLY A 1 94 ? 0.903 -11.214 -21.482 1.00 88.12 94 GLY A CA 1
ATOM 723 C C . GLY A 1 94 ? 0.090 -10.383 -22.458 1.00 88.12 94 GLY A C 1
ATOM 724 O O . GLY A 1 94 ? -0.763 -9.589 -22.060 1.00 88.12 94 GLY A O 1
ATOM 725 N N . THR A 1 95 ? 0.395 -10.545 -23.740 1.00 89.00 95 THR A N 1
ATOM 726 C CA . THR A 1 95 ? -0.319 -9.860 -24.830 1.00 89.00 95 THR A CA 1
ATOM 727 C C . THR A 1 95 ? -1.605 -10.579 -25.216 1.00 89.00 95 THR A C 1
ATOM 729 O O . THR A 1 95 ? -2.574 -9.925 -25.578 1.00 89.00 95 THR A O 1
ATOM 732 N N . GLU A 1 96 ? -1.616 -11.904 -25.083 1.00 89.56 96 GLU A N 1
ATOM 733 C CA . GLU A 1 96 ? -2.708 -12.801 -25.455 1.00 89.56 96 GLU A CA 1
ATOM 734 C C 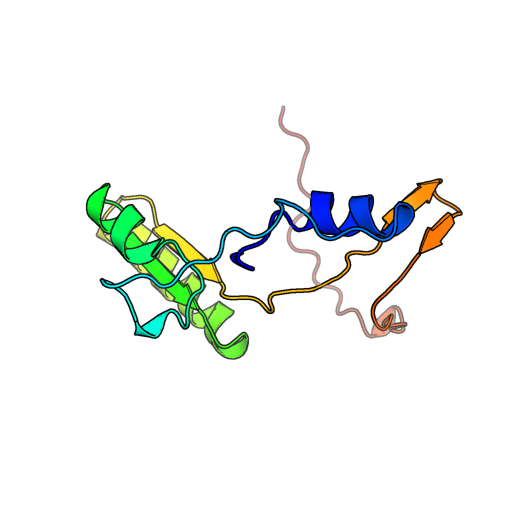. GLU A 1 96 ? -2.876 -13.892 -24.388 1.00 89.56 96 GLU A C 1
ATOM 736 O O . GLU A 1 96 ? -1.990 -14.102 -23.553 1.00 89.56 96 GLU A O 1
ATOM 741 N N . ILE A 1 97 ? -4.012 -14.597 -24.417 1.00 90.81 97 ILE A N 1
ATOM 742 C CA . ILE A 1 97 ? -4.353 -15.643 -23.432 1.00 90.81 97 ILE A CA 1
ATOM 743 C C . ILE A 1 97 ? -3.318 -16.779 -23.419 1.00 90.81 97 ILE A C 1
ATOM 745 O O . ILE A 1 97 ? -3.008 -17.312 -22.358 1.00 90.81 97 ILE A O 1
ATOM 749 N N . ASP A 1 98 ? -2.780 -17.148 -24.579 1.00 93.44 98 ASP A N 1
ATOM 750 C CA . ASP A 1 98 ? -1.778 -18.209 -24.738 1.00 93.44 98 ASP A CA 1
ATOM 751 C C . ASP A 1 98 ? -0.330 -17.724 -24.541 1.00 93.44 98 ASP A C 1
ATOM 753 O O . ASP A 1 98 ? 0.605 -18.516 -24.655 1.00 93.44 98 ASP A O 1
ATOM 757 N N . ASN A 1 99 ? -0.136 -16.440 -24.219 1.00 93.12 99 ASN A N 1
ATOM 758 C CA . ASN A 1 99 ? 1.172 -15.793 -24.131 1.00 93.12 99 ASN A CA 1
ATOM 759 C C . ASN A 1 99 ? 1.350 -15.004 -22.821 1.00 93.12 99 ASN A C 1
ATOM 761 O O . ASN A 1 99 ? 1.893 -13.895 -22.814 1.00 93.12 99 ASN A O 1
ATOM 765 N N . ILE A 1 100 ? 0.854 -15.556 -21.711 1.00 92.69 100 ILE A N 1
ATOM 766 C CA . ILE A 1 100 ? 1.096 -15.034 -20.362 1.00 92.69 100 ILE A CA 1
ATOM 767 C C . ILE A 1 100 ? 2.494 -15.445 -19.895 1.00 92.69 100 ILE A C 1
ATOM 769 O O . ILE A 1 100 ? 2.875 -16.611 -19.977 1.00 92.69 100 ILE A O 1
ATOM 773 N N . VAL A 1 101 ? 3.249 -14.477 -19.376 1.00 91.56 101 VAL A N 1
ATOM 774 C CA . VAL A 1 101 ? 4.533 -14.714 -18.719 1.00 91.56 101 VAL A CA 1
ATOM 775 C C . VAL A 1 101 ? 4.329 -14.709 -17.209 1.00 91.56 101 VAL A C 1
ATOM 777 O O . VAL A 1 101 ? 3.949 -13.690 -16.628 1.00 91.56 101 VAL A O 1
ATOM 780 N N . GLU A 1 102 ? 4.634 -15.842 -16.584 1.00 91.12 102 GLU A N 1
ATOM 781 C CA . GLU A 1 102 ? 4.725 -16.001 -15.133 1.00 91.12 102 GLU A CA 1
ATOM 782 C C . GLU A 1 102 ? 6.147 -15.623 -14.689 1.00 91.12 102 GLU A C 1
ATOM 784 O O . GLU A 1 102 ? 7.120 -16.280 -15.063 1.00 91.12 102 GLU A O 1
ATOM 789 N N . PHE A 1 103 ? 6.291 -14.510 -13.963 1.00 87.88 103 PHE A N 1
ATOM 790 C CA . PHE A 1 103 ? 7.605 -14.011 -13.521 1.00 87.88 103 PHE A CA 1
ATOM 791 C C . PHE A 1 103 ? 8.044 -14.586 -12.173 1.00 87.88 103 PHE A C 1
ATOM 793 O O . PHE A 1 103 ? 9.243 -14.700 -11.926 1.00 87.88 103 PHE A O 1
ATOM 800 N N . GLU A 1 104 ? 7.076 -14.908 -11.321 1.00 88.69 104 GLU A N 1
ATOM 801 C CA . GLU A 1 104 ? 7.281 -15.492 -9.997 1.00 88.69 104 GLU A CA 1
ATOM 802 C C . GLU A 1 104 ? 7.055 -17.011 -10.051 1.00 88.69 104 GLU A C 1
ATOM 804 O O . GLU A 1 104 ? 6.529 -17.544 -11.030 1.00 88.69 104 GLU A O 1
ATOM 809 N N . GLU A 1 105 ? 7.460 -17.722 -8.998 1.00 88.81 105 GLU A N 1
ATOM 810 C CA . GLU A 1 105 ? 7.292 -19.174 -8.903 1.00 88.81 105 GLU A CA 1
ATOM 811 C C . GLU A 1 105 ? 5.807 -19.577 -8.954 1.00 88.81 105 GLU A C 1
ATOM 813 O O . GLU A 1 105 ? 4.977 -19.079 -8.190 1.00 88.81 105 GLU A O 1
ATOM 818 N N . VAL A 1 106 ? 5.476 -20.508 -9.853 1.00 88.00 106 VAL A N 1
ATOM 819 C CA . VAL A 1 106 ? 4.119 -21.042 -9.996 1.00 88.00 106 VAL A CA 1
ATOM 820 C C . VAL A 1 106 ? 3.930 -22.217 -9.045 1.00 88.00 106 VAL A C 1
ATOM 822 O O . VAL A 1 106 ? 4.746 -23.136 -8.996 1.00 88.00 106 VAL A O 1
ATOM 825 N N . LEU A 1 107 ? 2.809 -22.211 -8.327 1.00 85.69 107 LEU A N 1
ATOM 826 C CA . LEU A 1 107 ? 2.374 -23.338 -7.510 1.00 85.69 107 LEU A CA 1
ATOM 827 C C . LEU A 1 107 ? 1.465 -24.251 -8.338 1.00 85.69 107 LEU A C 1
ATOM 829 O O . LEU A 1 107 ? 0.338 -23.874 -8.657 1.00 85.69 107 LEU A O 1
ATOM 833 N N . ASP A 1 108 ? 1.936 -25.458 -8.643 1.00 81.81 108 ASP A N 1
ATOM 834 C CA . ASP A 1 108 ? 1.117 -26.519 -9.236 1.00 81.81 108 ASP A CA 1
ATOM 835 C C . ASP A 1 108 ? 0.601 -27.434 -8.118 1.00 81.81 108 ASP A C 1
ATOM 837 O O . ASP A 1 108 ? 1.245 -28.406 -7.717 1.00 81.81 108 ASP A O 1
ATOM 841 N N . LEU A 1 109 ? -0.524 -27.035 -7.521 1.00 81.56 109 LEU A N 1
ATOM 842 C CA . LEU A 1 109 ? -1.182 -27.805 -6.468 1.00 81.56 109 LEU A CA 1
ATOM 843 C C . LEU A 1 109 ? -2.118 -28.831 -7.098 1.00 81.56 109 LEU A C 1
ATOM 845 O O . LEU A 1 109 ? -2.937 -28.494 -7.958 1.00 81.56 109 LEU A O 1
ATOM 849 N N . ALA A 1 110 ? -2.068 -30.071 -6.610 1.00 81.81 110 ALA A N 1
ATOM 850 C CA . ALA A 1 110 ? -3.069 -31.061 -6.981 1.00 81.81 110 ALA A CA 1
ATOM 851 C C . ALA A 1 110 ? -4.470 -30.532 -6.621 1.00 81.81 110 ALA A C 1
ATOM 853 O O . ALA A 1 110 ? -4.670 -29.939 -5.560 1.00 81.81 110 ALA A O 1
ATOM 854 N N . LEU A 1 111 ? -5.460 -30.761 -7.492 1.00 69.38 111 LEU A N 1
ATOM 855 C CA . LEU A 1 111 ? -6.837 -30.272 -7.299 1.00 69.38 111 LEU A CA 1
ATOM 856 C C . LEU A 1 111 ? -7.442 -30.676 -5.943 1.00 69.38 111 LEU A C 1
ATOM 858 O O . LEU A 1 111 ? -8.271 -29.948 -5.399 1.00 69.38 111 LEU A O 1
ATOM 862 N N . ASP A 1 112 ? -6.994 -31.800 -5.388 1.00 68.94 112 ASP A N 1
ATOM 863 C CA . ASP A 1 112 ? -7.441 -32.328 -4.099 1.00 68.94 112 ASP A CA 1
ATOM 864 C C . ASP A 1 112 ? -6.853 -31.566 -2.890 1.00 68.94 112 ASP A C 1
ATOM 866 O O . ASP A 1 112 ? -7.393 -31.641 -1.786 1.00 68.94 112 ASP A O 1
ATOM 870 N N . GLU A 1 113 ? -5.775 -30.800 -3.086 1.00 60.72 113 GLU A N 1
ATOM 871 C CA . GLU A 1 113 ? -5.088 -30.016 -2.049 1.00 60.72 113 GLU A CA 1
ATOM 872 C C . GLU A 1 113 ? -5.619 -28.576 -1.944 1.00 60.72 113 GLU A C 1
ATOM 874 O O . GLU A 1 113 ? -5.437 -27.905 -0.923 1.00 60.72 113 GLU A O 1
ATOM 879 N N . VAL A 1 114 ? -6.356 -28.105 -2.957 1.00 60.03 114 VAL A N 1
ATOM 880 C CA . VAL A 1 114 ? -7.050 -26.810 -2.938 1.00 60.03 114 VAL A CA 1
ATOM 881 C C . VAL A 1 114 ? -8.368 -26.978 -2.180 1.00 60.03 114 VAL A C 1
ATOM 883 O O . VAL A 1 114 ? -9.439 -27.123 -2.767 1.00 60.03 114 VAL A O 1
ATOM 886 N N . GLY A 1 115 ? -8.279 -27.012 -0.847 1.00 55.69 115 GLY A N 1
ATOM 887 C CA . GLY A 1 115 ? -9.394 -27.270 0.066 1.00 55.69 115 GLY A CA 1
ATOM 888 C C . GLY A 1 115 ? -10.726 -26.664 -0.396 1.00 55.69 115 GLY A C 1
ATOM 889 O O . GLY A 1 115 ? -10.913 -25.447 -0.435 1.00 55.69 115 GLY A O 1
ATOM 890 N N . THR A 1 116 ? -11.685 -27.529 -0.727 1.00 51.41 116 THR A N 1
ATOM 891 C CA . THR A 1 116 ? -13.029 -27.162 -1.180 1.00 51.41 116 THR A CA 1
ATOM 892 C C . THR A 1 116 ? -13.834 -26.505 -0.058 1.00 51.41 116 THR A C 1
ATOM 894 O O . THR A 1 116 ? -14.657 -27.136 0.604 1.00 51.41 116 THR A O 1
ATOM 897 N N . LYS A 1 117 ? -13.652 -25.204 0.141 1.00 49.88 117 LYS A N 1
ATOM 898 C CA . LYS A 1 117 ? -14.668 -24.336 0.744 1.00 49.88 117 LYS A CA 1
ATOM 899 C C . LYS A 1 117 ? -14.805 -23.098 -0.124 1.00 49.88 117 LYS A C 1
ATOM 901 O O . LYS A 1 117 ? -14.227 -22.064 0.176 1.00 49.88 117 LYS A O 1
ATOM 906 N N . ARG A 1 118 ? -15.587 -23.206 -1.205 1.00 48.25 118 ARG A N 1
ATOM 907 C CA . ARG A 1 118 ? -16.090 -22.029 -1.928 1.00 48.25 118 ARG A CA 1
ATOM 908 C C . ARG A 1 118 ? -16.972 -21.235 -0.954 1.00 48.25 118 ARG A C 1
ATOM 910 O O . ARG A 1 118 ? -18.025 -21.755 -0.574 1.00 48.25 118 ARG A O 1
ATOM 917 N N . PRO A 1 119 ? -16.602 -20.020 -0.524 1.00 46.22 119 PRO A N 1
ATOM 918 C CA . PRO A 1 119 ? -17.551 -19.143 0.136 1.00 46.22 119 PRO A CA 1
ATOM 919 C C . PRO A 1 119 ? -18.469 -18.602 -0.961 1.00 46.22 119 PRO A C 1
ATOM 921 O O . PRO A 1 119 ? -17.983 -17.936 -1.861 1.00 46.22 119 PRO A O 1
ATOM 924 N N . GLY A 1 120 ? -19.758 -18.950 -0.903 1.00 50.69 120 GLY A N 1
ATOM 925 C CA . GLY A 1 120 ? -20.869 -18.282 -1.594 1.00 50.69 120 GLY A CA 1
ATOM 926 C C . GLY A 1 120 ? -20.666 -17.938 -3.073 1.00 50.69 120 GLY A C 1
ATOM 927 O O . GLY A 1 120 ? -20.006 -16.965 -3.414 1.00 50.69 120 GLY A O 1
ATOM 928 N N . VAL A 1 121 ? -21.343 -18.672 -3.957 1.00 42.50 121 VAL A N 1
ATOM 929 C CA . VAL A 1 121 ? -21.611 -18.215 -5.329 1.00 42.50 121 VAL A CA 1
ATOM 930 C C . VAL A 1 121 ? -22.153 -16.781 -5.261 1.00 42.50 121 VAL A C 1
ATOM 932 O O . VAL A 1 121 ? -23.231 -16.564 -4.707 1.00 42.50 121 VAL A O 1
ATOM 935 N N . LEU A 1 122 ? -21.395 -15.812 -5.783 1.00 48.97 122 LEU A N 1
ATOM 936 C CA . LEU A 1 122 ? -21.886 -14.459 -6.035 1.00 48.97 122 LEU A CA 1
ATOM 937 C C . LEU A 1 122 ? -23.035 -14.596 -7.032 1.00 48.97 122 LEU A C 1
ATOM 939 O O . LEU A 1 122 ? -22.816 -14.911 -8.201 1.00 48.97 122 LEU A O 1
ATOM 943 N N . GLN A 1 123 ? -24.265 -14.446 -6.548 1.00 40.38 123 GLN A N 1
ATOM 944 C CA . GLN A 1 123 ? -25.414 -14.333 -7.433 1.00 40.38 123 GLN A CA 1
ATOM 945 C C . GLN A 1 123 ? -25.311 -12.993 -8.176 1.00 40.38 123 GLN A C 1
ATOM 947 O O . GLN A 1 123 ? -24.890 -12.002 -7.567 1.00 40.38 123 GLN A O 1
ATOM 952 N N . PRO A 1 124 ? -25.649 -12.946 -9.476 1.00 40.94 124 PRO A N 1
ATOM 953 C CA . PRO A 1 124 ? -25.742 -11.684 -10.195 1.00 40.94 124 PRO A CA 1
ATOM 954 C C . PRO A 1 124 ? -26.749 -10.779 -9.482 1.00 40.94 124 PRO A C 1
ATOM 956 O O . PRO A 1 124 ? -27.806 -11.249 -9.063 1.00 40.94 124 PRO A O 1
ATOM 959 N N . ALA A 1 125 ? -26.406 -9.502 -9.323 1.00 48.72 125 ALA A N 1
ATOM 960 C 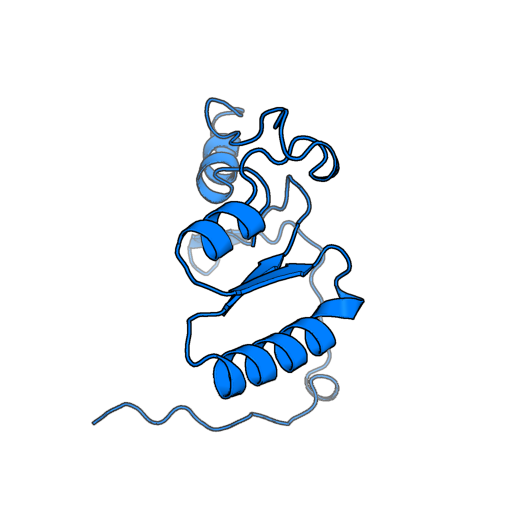CA . ALA A 1 125 ? -27.352 -8.504 -8.845 1.00 48.72 125 ALA A CA 1
ATOM 961 C C . ALA A 1 125 ? -28.508 -8.384 -9.852 1.00 48.72 125 ALA A C 1
ATOM 963 O O . ALA A 1 125 ? -28.249 -8.229 -11.049 1.00 48.72 125 ALA A O 1
ATOM 964 N N . GLU A 1 126 ? -29.745 -8.500 -9.362 1.00 49.06 126 GLU A N 1
ATOM 965 C CA . GLU A 1 126 ? -30.959 -8.101 -10.092 1.00 49.06 126 GLU A CA 1
ATOM 966 C C . GLU A 1 126 ? -31.007 -6.583 -10.309 1.00 49.06 126 GLU A C 1
ATOM 968 O O . GLU A 1 126 ? -30.555 -5.834 -9.406 1.00 49.06 126 GLU A O 1
#

Radius of gyration: 19.0 Å; chains: 1; bounding box: 46×46×43 Å

Secondary structure (DSSP, 8-state):
-B-SB-HHHHHHHGGGT---S-B-----TT-GGGTT----HHHHHHHTT-EEEEE-SGGGHHHHHHHHHHHHHHH-S-EEEEEB--S-----EESSTT-EE--SPP----TTTS--------PPP-

pLDDT: mean 87.53, std 14.66, range [40.38, 98.5]

Organism: NCBI:txid1355477

Sequence (126 aa):
MNNSYLGLIRQAQRGFDMDYHVQLSFENINAPELGGYGVDHVAVAEGLGCKAIRVTDPKDSQAAFATARELMAKHRVPVVVEFILERVTNIAMGTEIDNIVEFEEVLDLALDEVGTKRPGVLQPAE

Foldseek 3Di:
DQLQFPQVVCLVCVVVVDDPPTGNFDCDPVCNVVVRSHDDVQVVQVVVVAHEAEDEDPVCVVVLVVVQVVRCVVVVHHYYYHYHDHNHDDDWDAPDPVGTDDPDDDDPDDPVPPDPDDDDDPDDDD